Protein AF-X1P016-F1 (afdb_monomer_lite)

pLDDT: mean 91.0, std 11.03, range [31.22, 98.81]

Organism: NCBI:txid412755

Sequence (177 aa):
AMTHPAGVSLIGDVRGTLQREAGVWFYKSPPVLPASSVTPDDDSKTVPLAVLKTGDLVPVNIDIAQIDGGGASASAAFLIFNMTPTHFLRLGKVQGKLQLSLCFINKNDVEEAVDPADIEWTVLAGNGSVSQEGLYTPGTDLRGCSAILAVESDNRRWYWAVAVLPPLAVDQLVDLQ

Secondary structure (DSSP, 8-state):
---PPPEEEEEES--SEEEEETTEEEEEPPPPPPGGG--B-TT-SBSSPPEEP-TT--SEEEEEEEEEETTEEEEEEEEEESS--S-EEEEEEETTEEEEEEEEEBTTS-EEEPPGGGEEEEEEESS-EE-TT-EEE--S---S-EEEEEEE--SSEEEEEEEEE-S--HHHHHTT-

Foldseek 3Di:
DDFDDWDKDKDWPPQWDWDADPNDIDTGHHPQDPPVVWDFDPPAFAPPGFTWDDDPDDQKTKMKIWIDGPNDIDIDIDIDGNDDAQWEWAWDADPQFIATWTWGQGPVRDIDTDDLCQKDKDWNDADWDADSRRTIDHDPPLPFWIKMKIFGDDPTGTHIYIDTGHSDGSVVRNVPD

Structure (mmCIF, N/CA/C/O backbone):
data_AF-X1P016-F1
#
_entry.id   AF-X1P016-F1
#
loop_
_atom_site.group_PDB
_atom_site.id
_atom_site.type_symbol
_atom_site.label_atom_id
_atom_site.label_alt_id
_atom_site.label_comp_id
_atom_site.label_asym_id
_atom_site.label_entity_id
_atom_site.label_seq_id
_atom_site.pdbx_PDB_ins_code
_atom_site.Cartn_x
_atom_site.Cartn_y
_atom_site.Cartn_z
_atom_site.occupancy
_atom_site.B_iso_or_equiv
_atom_site.auth_seq_id
_atom_site.auth_comp_id
_atom_site.auth_asym_id
_atom_site.auth_atom_id
_atom_site.pdbx_PDB_model_num
ATOM 1 N N . ALA A 1 1 ? 31.142 5.763 -30.722 1.00 33.38 1 ALA A N 1
ATOM 2 C CA . ALA A 1 1 ? 30.099 6.104 -29.738 1.00 33.38 1 ALA A CA 1
ATOM 3 C C . ALA A 1 1 ? 29.715 4.821 -29.020 1.00 33.38 1 ALA A C 1
ATOM 5 O O . ALA A 1 1 ? 29.368 3.859 -29.693 1.00 33.38 1 ALA A O 1
ATOM 6 N N . MET A 1 2 ? 29.905 4.760 -27.702 1.00 31.22 2 MET A N 1
ATOM 7 C CA . MET A 1 2 ? 29.598 3.573 -26.903 1.00 31.22 2 MET A CA 1
ATOM 8 C C . MET A 1 2 ? 28.079 3.397 -26.828 1.00 31.22 2 MET A C 1
ATOM 10 O O . MET A 1 2 ? 27.396 4.176 -26.173 1.00 31.22 2 MET A O 1
ATOM 14 N N . THR A 1 3 ? 27.538 2.394 -27.513 1.00 34.50 3 THR A N 1
ATOM 15 C CA . THR A 1 3 ? 26.192 1.895 -27.232 1.00 34.50 3 THR A CA 1
ATOM 16 C C . THR A 1 3 ? 26.298 1.009 -26.000 1.00 34.50 3 THR A C 1
ATOM 18 O O . THR A 1 3 ? 26.714 -0.145 -26.102 1.00 34.50 3 THR A O 1
ATOM 21 N N . HIS A 1 4 ? 25.990 1.557 -24.825 1.00 43.00 4 HIS A N 1
ATOM 22 C CA . HIS A 1 4 ? 25.756 0.725 -23.649 1.00 43.00 4 HIS A CA 1
ATOM 23 C C . HIS A 1 4 ? 24.644 -0.278 -23.996 1.00 43.00 4 HIS A C 1
ATOM 25 O O . HIS A 1 4 ? 23.616 0.146 -24.536 1.00 43.00 4 HIS A O 1
ATOM 31 N N . PRO A 1 5 ? 24.821 -1.589 -23.747 1.00 50.97 5 PRO A N 1
ATOM 32 C CA . PRO A 1 5 ? 23.684 -2.492 -23.777 1.00 50.97 5 PRO A CA 1
ATOM 33 C C . PRO A 1 5 ? 22.660 -1.975 -22.768 1.00 50.97 5 PRO A C 1
ATOM 35 O O . PRO A 1 5 ? 23.037 -1.528 -21.684 1.00 50.97 5 PRO A O 1
ATOM 38 N N . ALA A 1 6 ? 21.383 -2.003 -23.146 1.00 64.00 6 ALA A N 1
ATOM 39 C CA . ALA A 1 6 ? 20.325 -1.662 -22.216 1.00 64.00 6 ALA A CA 1
ATOM 40 C C . ALA A 1 6 ? 20.424 -2.602 -21.003 1.00 64.00 6 ALA A C 1
ATOM 42 O O . ALA A 1 6 ? 20.379 -3.825 -21.164 1.00 64.00 6 ALA A O 1
ATOM 43 N N . GLY A 1 7 ? 20.649 -2.038 -19.820 1.00 82.44 7 GLY A N 1
ATOM 44 C CA . GLY A 1 7 ? 20.720 -2.789 -18.576 1.00 82.44 7 GLY A CA 1
ATOM 45 C C . GLY A 1 7 ? 19.308 -3.014 -18.069 1.00 82.44 7 GLY A C 1
ATOM 46 O O . GLY A 1 7 ? 18.570 -2.049 -17.911 1.00 82.44 7 GLY A O 1
ATOM 47 N N . VAL A 1 8 ? 18.923 -4.269 -17.842 1.00 86.81 8 VAL A N 1
ATOM 48 C CA . VAL A 1 8 ? 17.685 -4.598 -17.127 1.00 86.81 8 VAL A CA 1
ATOM 49 C C . VAL A 1 8 ? 18.083 -5.120 -15.757 1.00 86.81 8 VAL A C 1
ATOM 51 O O . VAL A 1 8 ? 18.889 -6.048 -15.663 1.00 86.81 8 VAL A O 1
ATOM 54 N N . SER A 1 9 ? 17.550 -4.513 -14.707 1.00 91.00 9 SER A N 1
ATOM 55 C CA . SER A 1 9 ? 17.838 -4.865 -13.319 1.00 91.00 9 SER A CA 1
ATOM 56 C C . SER A 1 9 ? 16.557 -4.910 -12.492 1.00 91.00 9 SER A C 1
ATOM 58 O O . SER A 1 9 ? 15.521 -4.369 -12.880 1.00 91.00 9 SER A O 1
ATOM 60 N N . LEU A 1 10 ? 16.628 -5.603 -11.357 1.00 91.94 10 LEU A N 1
ATOM 61 C CA . LEU A 1 10 ? 15.588 -5.604 -10.336 1.00 91.94 10 LEU A CA 1
ATOM 62 C C . LEU A 1 10 ? 16.167 -4.917 -9.097 1.00 91.94 10 LEU A C 1
ATOM 64 O O . LEU A 1 10 ? 17.246 -5.296 -8.640 1.00 91.94 10 LEU A O 1
ATOM 68 N N . ILE A 1 11 ? 15.478 -3.901 -8.591 1.00 90.00 11 ILE A N 1
ATOM 69 C CA . ILE A 1 11 ? 15.827 -3.164 -7.368 1.00 90.00 11 ILE A CA 1
ATOM 70 C C . ILE A 1 11 ? 14.667 -3.256 -6.360 1.00 90.00 11 ILE A C 1
ATOM 72 O O . ILE A 1 11 ? 13.586 -3.730 -6.708 1.00 90.00 11 ILE A O 1
ATOM 76 N N . GLY A 1 12 ? 14.876 -2.802 -5.122 1.00 86.69 12 GLY A N 1
ATOM 77 C CA . GLY A 1 12 ? 13.902 -2.945 -4.030 1.00 86.69 12 GLY A CA 1
ATOM 78 C C . GLY A 1 12 ? 14.198 -4.177 -3.177 1.00 86.69 12 GLY A C 1
ATOM 79 O O . GLY A 1 12 ? 15.359 -4.428 -2.858 1.00 86.69 12 GLY A O 1
ATOM 80 N N . ASP A 1 13 ? 13.164 -4.942 -2.827 1.00 89.38 13 ASP A N 1
ATOM 81 C CA . ASP A 1 13 ? 13.293 -6.150 -2.001 1.00 89.38 13 ASP A CA 1
ATOM 82 C C . ASP A 1 13 ? 13.836 -7.359 -2.778 1.00 89.38 13 ASP A C 1
ATOM 84 O O . ASP A 1 13 ? 14.378 -8.291 -2.180 1.00 89.38 13 ASP A O 1
ATOM 88 N N . VAL A 1 14 ? 13.696 -7.344 -4.108 1.00 91.00 14 VAL A N 1
ATOM 89 C CA . VAL A 1 14 ? 14.202 -8.361 -5.044 1.00 91.00 14 VAL A CA 1
ATOM 90 C C . VAL A 1 14 ? 13.708 -9.767 -4.668 1.00 91.00 14 VAL A C 1
ATOM 92 O O . VAL A 1 14 ? 14.476 -10.722 -4.551 1.00 91.00 14 VAL A O 1
ATOM 95 N N . ARG A 1 15 ? 12.398 -9.905 -4.437 1.00 92.69 15 ARG A N 1
ATOM 96 C CA . ARG A 1 15 ? 11.766 -11.192 -4.087 1.00 92.69 15 ARG A CA 1
ATOM 97 C C . ARG A 1 15 ? 11.465 -12.044 -5.317 1.00 92.69 15 ARG A C 1
ATOM 99 O O . ARG A 1 15 ? 11.513 -13.270 -5.245 1.00 92.69 15 ARG A O 1
ATOM 106 N N . GLY A 1 16 ? 11.110 -11.402 -6.422 1.00 92.94 16 GLY A N 1
ATOM 107 C CA . GLY A 1 16 ? 10.882 -12.025 -7.715 1.00 92.94 16 GLY A CA 1
ATOM 108 C C . GLY A 1 16 ? 12.168 -12.203 -8.510 1.00 92.94 16 GLY A C 1
ATOM 109 O O . GLY A 1 16 ? 13.284 -12.054 -8.018 1.00 92.94 16 GLY A O 1
ATOM 110 N N . THR A 1 17 ? 12.007 -12.539 -9.786 1.00 93.81 17 THR A N 1
ATOM 111 C CA . THR A 1 17 ? 13.132 -12.705 -10.713 1.00 93.81 17 THR A CA 1
ATOM 112 C C . THR A 1 17 ? 12.807 -12.107 -12.074 1.00 93.81 17 THR A C 1
ATOM 114 O O . THR A 1 17 ? 11.648 -12.056 -12.485 1.00 93.81 17 THR A O 1
ATOM 117 N N . LEU A 1 18 ? 13.838 -11.665 -12.794 1.00 91.94 18 LEU A N 1
ATOM 118 C CA . LEU A 1 18 ? 13.725 -11.291 -14.201 1.00 91.94 18 LEU A CA 1
ATOM 119 C C . LEU A 1 18 ? 14.136 -12.476 -15.069 1.00 91.94 18 LEU A C 1
ATOM 121 O O . LEU A 1 18 ? 15.252 -12.984 -14.954 1.00 91.94 18 LEU A O 1
ATOM 125 N N . GLN A 1 19 ? 13.244 -12.900 -15.956 1.00 91.94 19 GLN A N 1
ATOM 126 C CA . GLN A 1 19 ? 13.477 -14.006 -16.874 1.00 91.94 19 GLN A CA 1
ATOM 127 C C . GLN A 1 19 ? 13.442 -13.497 -18.312 1.00 91.94 19 GLN A C 1
ATOM 129 O O . GLN A 1 19 ? 12.585 -12.697 -18.682 1.00 91.94 19 GLN A O 1
ATOM 134 N N . ARG A 1 20 ? 14.382 -13.963 -19.138 1.00 91.12 20 ARG A N 1
ATOM 135 C CA . ARG A 1 20 ? 14.419 -13.629 -20.561 1.00 91.12 20 ARG A CA 1
ATOM 136 C C . ARG A 1 20 ? 13.891 -14.796 -21.383 1.00 91.12 20 ARG A C 1
ATOM 138 O O . ARG A 1 20 ? 14.474 -15.876 -21.354 1.00 91.12 20 ARG A O 1
ATOM 145 N N . GLU A 1 21 ? 12.835 -14.565 -22.152 1.00 92.75 21 GLU A N 1
ATOM 146 C CA . GLU A 1 21 ? 12.213 -15.561 -23.028 1.00 92.75 21 GLU A CA 1
ATOM 147 C C . GLU A 1 21 ? 12.068 -14.981 -24.437 1.00 92.75 21 GLU A C 1
ATOM 149 O O . GLU A 1 21 ? 11.578 -13.868 -24.610 1.00 92.75 21 GLU A O 1
ATOM 154 N N . ALA A 1 22 ? 12.559 -15.700 -25.455 1.00 91.38 22 ALA A N 1
ATOM 155 C CA . ALA A 1 22 ? 12.529 -15.266 -26.862 1.00 91.38 22 ALA A CA 1
ATOM 156 C C . ALA A 1 22 ? 13.024 -13.817 -27.105 1.00 91.38 22 ALA A C 1
ATOM 158 O O . ALA A 1 22 ? 12.561 -13.123 -28.005 1.00 91.38 22 ALA A O 1
ATOM 159 N N . GLY A 1 23 ? 13.983 -13.349 -26.295 1.00 84.94 23 GLY A N 1
ATOM 160 C CA . GLY A 1 23 ? 14.557 -12.004 -26.392 1.00 84.94 23 GLY A CA 1
ATOM 161 C C . GLY A 1 23 ? 13.835 -10.922 -25.580 1.00 84.94 23 GLY A C 1
ATOM 162 O O . GLY A 1 23 ? 14.414 -9.846 -25.426 1.00 84.94 23 GLY A O 1
ATOM 163 N N . VAL A 1 24 ? 12.666 -11.216 -25.007 1.00 87.56 24 VAL A N 1
ATOM 164 C CA . VAL A 1 24 ? 11.851 -10.316 -24.175 1.00 87.56 24 VAL A CA 1
ATOM 165 C C . VAL A 1 24 ? 12.104 -10.593 -22.693 1.00 87.56 24 VAL A C 1
ATOM 167 O O . VAL A 1 24 ? 12.328 -11.735 -22.297 1.00 87.56 24 VAL A O 1
ATOM 170 N N . TRP A 1 25 ? 12.099 -9.540 -21.877 1.00 88.69 25 TRP A N 1
ATOM 171 C CA . TRP A 1 25 ? 12.218 -9.643 -20.424 1.00 88.69 25 TRP A CA 1
ATOM 172 C C . TRP A 1 25 ? 10.841 -9.703 -19.768 1.00 88.69 25 TRP A C 1
ATOM 174 O O . TRP A 1 25 ? 9.976 -8.882 -20.061 1.00 88.69 25 TRP A O 1
ATOM 184 N N . PHE A 1 26 ? 10.675 -10.649 -18.852 1.00 91.25 26 PHE A N 1
ATOM 185 C CA . PHE A 1 26 ? 9.477 -10.851 -18.052 1.00 91.25 26 PHE A CA 1
ATOM 186 C C . PHE A 1 26 ? 9.829 -10.777 -16.571 1.00 91.25 26 PHE A C 1
ATOM 188 O O . PHE A 1 26 ? 10.850 -11.318 -16.137 1.00 91.25 26 PHE A O 1
ATOM 195 N N . TYR A 1 27 ? 8.963 -10.138 -15.791 1.00 93.00 27 TYR A N 1
ATOM 196 C CA . TYR A 1 27 ? 8.994 -10.263 -14.341 1.00 93.00 27 TYR A CA 1
ATOM 197 C C . TYR A 1 27 ? 8.251 -11.533 -13.930 1.00 93.00 27 TYR A C 1
ATOM 199 O O . TYR A 1 27 ? 7.104 -11.752 -14.324 1.00 93.00 27 TYR A O 1
ATOM 207 N N . LYS A 1 28 ? 8.905 -12.358 -13.119 1.00 93.31 28 LYS A N 1
ATOM 208 C CA . LYS A 1 28 ? 8.316 -13.536 -12.498 1.00 93.31 28 LYS A CA 1
ATOM 209 C C . LYS A 1 28 ? 8.187 -13.281 -11.003 1.00 93.31 28 LYS A C 1
ATOM 211 O O . LYS A 1 28 ? 9.193 -13.200 -10.295 1.00 93.31 28 LYS A O 1
ATOM 216 N N . SER A 1 29 ? 6.940 -13.166 -10.552 1.00 89.38 29 S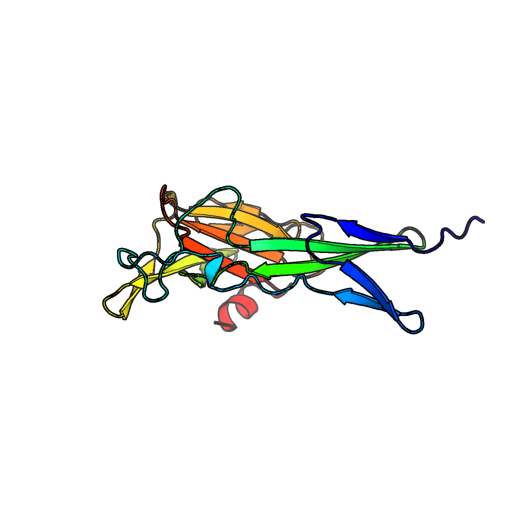ER A N 1
ATOM 217 C CA . SER A 1 29 ? 6.590 -12.997 -9.140 1.00 89.38 29 SER A CA 1
ATOM 218 C C . SER A 1 29 ? 7.130 -14.167 -8.301 1.00 89.38 29 SER A C 1
ATOM 220 O O . SER A 1 29 ? 7.186 -15.296 -8.813 1.00 89.38 29 SER A O 1
ATOM 222 N N . PRO A 1 30 ? 7.551 -13.933 -7.042 1.00 89.81 30 PRO A N 1
ATOM 223 C CA . PRO A 1 30 ? 7.882 -15.023 -6.131 1.00 89.81 30 PRO A CA 1
ATOM 224 C C . PRO A 1 30 ? 6.698 -15.990 -5.966 1.00 89.81 30 PRO A C 1
ATOM 226 O O . PRO A 1 30 ? 5.544 -15.609 -6.180 1.00 89.81 30 PRO A O 1
ATOM 229 N N . PRO A 1 31 ? 6.947 -17.246 -5.558 1.00 85.69 31 PRO A N 1
ATOM 230 C CA . PRO A 1 31 ? 5.874 -18.140 -5.150 1.00 85.69 31 PRO A CA 1
ATOM 231 C C . PRO A 1 31 ? 5.021 -17.491 -4.056 1.00 85.69 31 PRO A C 1
ATOM 233 O O . PRO A 1 31 ? 5.558 -16.890 -3.125 1.00 85.69 31 PRO A O 1
ATOM 236 N N . VAL A 1 32 ? 3.701 -17.648 -4.157 1.00 81.12 32 VAL A N 1
ATOM 237 C CA . VAL A 1 32 ? 2.778 -17.225 -3.098 1.00 81.12 32 VAL A CA 1
ATOM 238 C C . VAL A 1 32 ? 3.179 -17.926 -1.802 1.00 81.12 32 VAL A C 1
ATOM 240 O O . VAL A 1 32 ? 3.400 -19.141 -1.799 1.00 81.12 32 VAL A O 1
ATOM 243 N N . LEU A 1 33 ? 3.283 -17.165 -0.710 1.00 80.69 33 LEU A N 1
ATOM 244 C CA . LEU A 1 33 ? 3.564 -17.744 0.599 1.00 80.69 33 LEU A CA 1
ATOM 245 C C . LEU A 1 33 ? 2.473 -18.769 0.949 1.00 80.69 33 LEU A C 1
ATOM 247 O O . LEU A 1 33 ? 1.284 -18.487 0.772 1.00 80.69 33 LEU A O 1
ATOM 251 N N . PRO A 1 34 ? 2.837 -19.966 1.436 1.00 80.19 34 PRO A N 1
ATOM 252 C CA . PRO A 1 34 ? 1.839 -20.936 1.853 1.00 80.19 34 PRO A CA 1
ATOM 253 C C . PRO A 1 34 ? 1.044 -20.381 3.039 1.00 80.19 34 PRO A C 1
ATOM 255 O O . PRO A 1 34 ? 1.583 -19.658 3.873 1.00 80.19 34 PRO A O 1
ATOM 258 N N . ALA A 1 35 ? -0.230 -20.759 3.162 1.00 75.44 35 ALA A N 1
ATOM 259 C CA . ALA A 1 35 ? -1.094 -20.266 4.240 1.00 75.44 35 ALA A CA 1
ATOM 260 C C . ALA A 1 35 ? -0.526 -20.540 5.648 1.00 75.44 35 ALA A C 1
ATOM 262 O O . ALA A 1 35 ? -0.757 -19.764 6.564 1.00 75.44 35 ALA A O 1
ATOM 263 N N . SER A 1 36 ? 0.273 -21.600 5.814 1.00 78.81 36 SER A N 1
ATOM 264 C CA . SER A 1 36 ? 0.973 -21.920 7.065 1.00 78.81 36 SER A CA 1
ATOM 265 C C . SER A 1 36 ? 2.091 -20.938 7.443 1.00 78.81 36 SER A C 1
ATOM 267 O O . SER A 1 36 ? 2.649 -21.056 8.529 1.00 78.81 36 SER A O 1
ATOM 269 N N . SER A 1 37 ? 2.473 -20.019 6.552 1.00 84.38 37 SER A N 1
ATOM 270 C CA . SER A 1 37 ? 3.474 -18.976 6.814 1.00 84.38 37 SER A CA 1
ATOM 271 C C . SER A 1 37 ? 2.900 -17.750 7.520 1.00 84.38 37 SER A C 1
ATOM 273 O O . SER A 1 37 ? 3.667 -16.876 7.917 1.00 84.38 37 SER A O 1
ATOM 275 N N . VAL A 1 38 ? 1.577 -17.675 7.674 1.00 90.88 38 VAL A N 1
ATOM 276 C CA . VAL A 1 38 ? 0.889 -16.589 8.371 1.00 90.88 38 VAL A CA 1
ATOM 277 C C . VAL A 1 38 ? -0.017 -17.163 9.452 1.00 90.88 38 VAL A C 1
ATOM 279 O O . VAL A 1 38 ? -0.618 -18.221 9.277 1.00 90.88 38 VAL A O 1
ATOM 282 N N . THR A 1 39 ? -0.142 -16.447 10.566 1.00 95.50 39 THR A N 1
ATOM 283 C CA . THR A 1 39 ? -1.038 -16.827 11.664 1.00 95.50 39 THR A CA 1
ATOM 284 C C . THR A 1 39 ? -2.106 -15.750 11.823 1.00 95.50 39 THR A C 1
ATOM 286 O O . THR A 1 39 ? -1.803 -14.697 12.388 1.00 95.50 39 THR A O 1
ATOM 289 N N . PRO A 1 40 ? -3.331 -15.961 11.309 1.00 95.06 40 PRO A N 1
ATOM 290 C CA . PRO A 1 40 ? -4.462 -15.086 11.597 1.00 95.06 40 PRO A CA 1
ATOM 291 C C . PRO A 1 40 ? -4.777 -15.071 13.099 1.00 95.06 40 PRO A C 1
ATOM 293 O O . PRO A 1 40 ? -4.641 -16.094 13.768 1.00 95.06 40 PRO A O 1
ATOM 296 N N . ASP A 1 41 ? -5.192 -13.921 13.625 1.00 96.56 41 ASP A N 1
ATOM 297 C CA . ASP A 1 41 ? -5.599 -13.750 15.022 1.00 96.56 41 ASP A CA 1
ATOM 298 C C . ASP A 1 41 ? -7.122 -13.603 15.113 1.00 96.56 41 ASP A C 1
ATOM 300 O O . ASP A 1 41 ? -7.683 -12.638 14.589 1.00 96.56 41 ASP A O 1
ATOM 304 N N . ASP A 1 42 ? -7.791 -14.537 15.792 1.00 95.06 42 ASP A N 1
ATOM 305 C CA . ASP A 1 42 ? -9.251 -14.517 15.975 1.00 95.06 42 ASP A CA 1
ATOM 306 C C . ASP A 1 42 ? -9.720 -13.310 16.804 1.00 95.06 42 ASP A C 1
ATOM 308 O O . ASP A 1 42 ? -10.830 -12.814 16.606 1.00 95.06 42 ASP A O 1
ATOM 312 N N . ASP A 1 43 ? -8.838 -12.767 17.649 1.00 95.25 43 ASP A N 1
ATOM 313 C CA . ASP A 1 43 ? -9.068 -11.550 18.437 1.00 95.25 43 ASP A CA 1
ATOM 314 C C . ASP A 1 43 ? -8.912 -10.253 17.604 1.00 95.25 43 ASP A C 1
ATOM 316 O O . ASP A 1 43 ? -8.829 -9.147 18.149 1.00 95.25 43 ASP A O 1
ATOM 320 N N . SER A 1 44 ? -8.797 -10.360 16.277 1.00 96.50 44 SER A N 1
ATOM 321 C CA . SER A 1 44 ? -8.713 -9.218 15.364 1.00 96.50 44 SER A CA 1
ATOM 322 C C . SER A 1 44 ? -10.004 -8.387 15.359 1.00 96.50 44 SER A C 1
ATOM 324 O O . SER A 1 44 ? -11.107 -8.933 15.374 1.00 96.50 44 SER A O 1
ATOM 326 N N . LYS A 1 45 ? -9.882 -7.053 15.270 1.00 97.38 45 LYS A N 1
ATOM 327 C CA . LYS A 1 45 ? -11.039 -6.137 15.218 1.00 97.38 45 LYS A CA 1
ATOM 328 C C . LYS A 1 45 ? -11.744 -6.098 13.853 1.00 97.38 45 LYS A C 1
ATOM 330 O O . LYS A 1 45 ? -12.858 -5.590 13.761 1.00 97.38 45 LYS A O 1
ATOM 335 N N . THR A 1 46 ? -11.105 -6.613 12.801 1.00 97.81 46 THR A N 1
ATOM 336 C CA . THR A 1 46 ? -11.538 -6.499 11.398 1.00 97.81 46 THR A CA 1
ATOM 337 C C . THR A 1 46 ? -12.227 -7.775 10.899 1.00 97.81 46 THR A C 1
ATOM 339 O O . THR A 1 46 ? -11.984 -8.867 11.420 1.00 97.81 46 THR A O 1
ATOM 342 N N . VAL A 1 47 ? -13.083 -7.674 9.872 1.00 95.19 47 VAL A N 1
ATOM 343 C CA . VAL A 1 47 ? -13.701 -8.853 9.224 1.00 95.19 47 VAL A CA 1
ATOM 344 C C . VAL A 1 47 ? -12.640 -9.778 8.613 1.00 95.19 47 VAL A C 1
ATOM 346 O O . VAL A 1 47 ? -12.560 -10.923 9.073 1.00 95.19 47 VAL A O 1
ATOM 349 N N . PRO A 1 48 ? -11.770 -9.333 7.675 1.00 95.31 48 PRO A N 1
ATOM 350 C CA . PRO A 1 48 ? -10.555 -10.081 7.375 1.00 95.31 48 PRO A CA 1
ATOM 351 C C . PRO A 1 48 ? -9.708 -10.168 8.643 1.00 95.31 48 PRO A C 1
ATOM 353 O O . PRO A 1 48 ? -9.395 -9.141 9.242 1.00 95.31 48 PRO A O 1
ATOM 356 N N . LEU A 1 49 ? -9.352 -11.377 9.070 1.00 96.75 49 LEU A N 1
ATOM 357 C CA . LEU A 1 49 ? -8.530 -11.557 10.264 1.00 96.75 49 LEU A CA 1
ATOM 358 C C . LEU A 1 49 ? -7.134 -10.981 10.038 1.00 96.75 49 LEU A C 1
ATOM 360 O O . LEU A 1 49 ? -6.453 -11.334 9.074 1.00 96.75 49 LEU A O 1
ATOM 364 N N . ALA A 1 50 ? -6.701 -10.115 10.951 1.00 97.81 50 ALA A N 1
ATOM 365 C CA . ALA A 1 50 ? -5.332 -9.632 10.958 1.00 97.81 50 ALA A CA 1
ATOM 366 C C . ALA A 1 50 ? -4.350 -10.753 11.274 1.00 97.81 50 ALA A C 1
ATOM 368 O O . ALA A 1 50 ? -4.598 -11.606 12.123 1.00 97.81 50 ALA A O 1
ATOM 369 N N . VAL A 1 51 ? -3.209 -10.718 10.596 1.00 97.44 51 VAL A N 1
ATOM 370 C CA . VAL A 1 51 ? -2.112 -11.658 10.813 1.00 97.44 51 VAL A CA 1
ATOM 371 C C . VAL A 1 51 ? -1.229 -11.157 11.953 1.00 97.44 51 VAL A C 1
ATOM 373 O O . VAL A 1 51 ? -0.950 -9.960 12.050 1.00 97.44 51 VAL A O 1
ATOM 376 N N . LEU A 1 52 ? -0.776 -12.069 12.811 1.00 97.12 52 LEU A N 1
ATOM 377 C CA . LEU A 1 52 ? 0.193 -11.780 13.864 1.00 97.12 52 LEU A CA 1
ATOM 378 C C . LEU A 1 52 ? 1.546 -11.353 13.278 1.00 97.12 52 LEU A C 1
ATOM 380 O O . LEU A 1 52 ? 2.063 -11.963 12.342 1.00 97.12 52 LEU A O 1
ATOM 384 N N . LYS A 1 53 ? 2.155 -10.332 13.879 1.00 95.81 53 LYS A N 1
ATOM 385 C CA . LYS A 1 53 ? 3.528 -9.912 13.600 1.00 95.81 53 LYS A CA 1
ATOM 386 C C . LYS A 1 53 ? 4.491 -10.985 14.110 1.00 95.81 53 LYS A C 1
ATOM 388 O O . LYS A 1 53 ? 4.515 -11.284 15.304 1.00 95.81 53 LYS A O 1
ATOM 393 N N . THR A 1 54 ? 5.294 -11.560 13.217 1.00 92.38 54 THR A N 1
ATOM 394 C CA . THR A 1 54 ? 6.276 -12.601 13.558 1.00 92.38 54 THR A CA 1
ATOM 395 C C . THR A 1 54 ? 7.540 -12.465 12.717 1.00 92.38 54 THR A C 1
ATOM 397 O O . THR A 1 54 ? 7.457 -12.482 11.489 1.00 92.38 54 THR A O 1
ATOM 400 N N . GLY A 1 55 ? 8.707 -12.404 13.365 1.00 88.88 55 GLY A N 1
ATOM 401 C CA . GLY A 1 55 ? 9.996 -12.283 12.673 1.00 88.88 55 GLY A CA 1
ATOM 402 C C . GLY A 1 55 ? 10.020 -11.095 11.705 1.00 88.88 55 GLY A C 1
ATOM 403 O O . GLY A 1 55 ? 9.519 -10.024 12.036 1.00 88.88 55 GLY A O 1
ATOM 404 N N . ASP A 1 56 ? 10.539 -11.324 10.498 1.00 88.44 56 ASP A N 1
ATOM 405 C CA . ASP A 1 56 ? 10.658 -10.311 9.437 1.00 88.44 56 ASP A CA 1
ATOM 406 C C . ASP A 1 56 ? 9.445 -10.277 8.484 1.00 88.44 56 ASP A C 1
ATOM 408 O O . ASP A 1 56 ? 9.529 -9.760 7.367 1.00 88.44 56 ASP A O 1
ATOM 412 N N . LEU A 1 57 ? 8.313 -10.877 8.874 1.00 91.56 57 LEU A N 1
ATOM 413 C CA . LEU A 1 57 ? 7.106 -10.887 8.050 1.00 91.56 57 LEU A CA 1
ATOM 414 C C . LEU A 1 57 ? 6.521 -9.473 7.955 1.00 91.56 57 LEU A C 1
ATOM 416 O O . LEU A 1 57 ? 6.023 -8.937 8.945 1.00 91.56 57 LEU A O 1
ATOM 420 N N . VAL A 1 58 ? 6.507 -8.920 6.743 1.00 94.50 58 VAL A N 1
ATOM 421 C CA . VAL A 1 58 ? 5.886 -7.631 6.405 1.00 94.50 58 VAL A CA 1
ATOM 422 C C . VAL A 1 58 ? 4.651 -7.832 5.522 1.00 94.50 58 VAL A C 1
ATOM 424 O O . VAL A 1 58 ? 4.593 -8.821 4.787 1.00 94.50 58 VAL A O 1
ATOM 427 N N . PRO A 1 59 ? 3.666 -6.917 5.556 1.00 95.75 59 PRO A N 1
ATOM 428 C CA . PRO A 1 59 ? 2.424 -7.054 4.792 1.00 95.75 59 PRO A CA 1
ATOM 429 C C . PRO A 1 59 ? 2.629 -7.121 3.274 1.00 95.75 59 PRO A C 1
ATOM 431 O O . PRO A 1 59 ? 2.015 -7.939 2.582 1.00 95.75 59 PRO A O 1
ATOM 434 N N . VAL A 1 60 ? 3.521 -6.274 2.763 1.00 95.88 60 VAL A N 1
ATOM 435 C CA . VAL A 1 60 ? 3.792 -6.113 1.338 1.00 95.88 60 VAL A CA 1
ATOM 436 C C . VAL A 1 60 ? 5.277 -5.855 1.119 1.00 95.88 60 VAL A C 1
ATOM 438 O O . VAL A 1 60 ? 5.899 -5.098 1.861 1.00 95.88 60 VAL A O 1
ATOM 441 N N . ASN A 1 61 ? 5.835 -6.496 0.099 1.00 94.88 61 ASN A N 1
ATOM 442 C CA . ASN A 1 61 ? 7.152 -6.194 -0.448 1.00 94.88 61 ASN A CA 1
ATOM 443 C C . ASN A 1 61 ? 7.010 -5.517 -1.810 1.00 94.88 61 ASN A C 1
ATOM 445 O O . ASN A 1 61 ? 5.958 -5.602 -2.453 1.00 94.88 61 ASN A O 1
ATOM 449 N N . ILE A 1 62 ? 8.080 -4.875 -2.264 1.00 94.44 62 ILE A N 1
ATOM 450 C CA . ILE A 1 62 ? 8.126 -4.260 -3.583 1.00 94.44 62 ILE A CA 1
ATOM 451 C C . ILE A 1 62 ? 9.395 -4.626 -4.347 1.00 94.44 62 ILE A C 1
ATOM 453 O O . ILE A 1 62 ? 10.514 -4.473 -3.860 1.00 94.44 62 ILE A O 1
ATOM 457 N N . ASP A 1 63 ? 9.197 -5.028 -5.598 1.00 94.62 63 ASP A N 1
ATOM 458 C CA . ASP A 1 63 ? 10.256 -5.115 -6.592 1.00 94.62 63 ASP A CA 1
ATOM 459 C C . ASP A 1 63 ? 10.061 -4.026 -7.645 1.00 94.62 63 ASP A C 1
ATOM 461 O O . ASP A 1 63 ? 8.942 -3.762 -8.082 1.00 94.62 63 ASP A O 1
ATOM 465 N N . ILE A 1 64 ? 11.147 -3.417 -8.109 1.00 92.12 64 ILE A N 1
ATOM 466 C CA . ILE A 1 64 ? 11.119 -2.442 -9.198 1.00 92.12 64 ILE A CA 1
ATOM 467 C C . ILE A 1 64 ? 12.010 -2.968 -10.320 1.00 92.12 64 ILE A C 1
ATOM 469 O O . ILE A 1 64 ? 13.227 -3.071 -10.170 1.00 92.12 64 ILE A O 1
ATOM 473 N N . ALA A 1 65 ? 11.404 -3.315 -11.452 1.00 91.81 65 ALA A N 1
ATOM 474 C CA . ALA A 1 65 ? 12.148 -3.624 -12.664 1.00 91.81 65 ALA A CA 1
ATOM 475 C C . ALA A 1 65 ? 12.569 -2.306 -13.313 1.00 91.81 65 ALA A C 1
ATOM 477 O O . ALA A 1 65 ? 11.710 -1.486 -13.632 1.00 91.81 65 ALA A O 1
ATOM 478 N N . GLN A 1 66 ? 13.868 -2.107 -13.509 1.00 90.94 66 GLN A N 1
ATOM 479 C CA . GLN A 1 66 ? 14.431 -0.915 -14.134 1.00 90.94 66 GLN A CA 1
ATOM 480 C C . GLN A 1 66 ? 15.120 -1.284 -15.447 1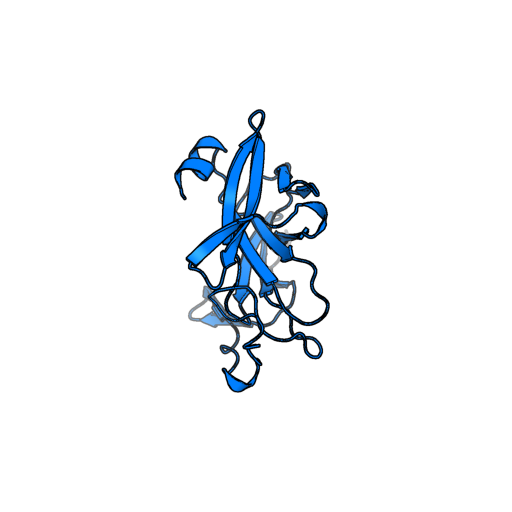.00 90.94 66 GLN A C 1
ATOM 482 O O . GLN A 1 66 ? 15.800 -2.307 -15.548 1.00 90.94 66 GLN A O 1
ATOM 487 N N . ILE A 1 67 ? 14.925 -0.444 -16.461 1.00 89.00 67 ILE A N 1
ATOM 488 C CA . ILE A 1 67 ? 15.582 -0.534 -17.759 1.00 89.00 67 ILE A CA 1
ATOM 489 C C . ILE A 1 67 ? 16.336 0.767 -17.996 1.00 89.00 67 ILE A C 1
ATOM 491 O O . ILE A 1 67 ? 15.719 1.822 -18.114 1.00 89.00 67 ILE A O 1
ATOM 495 N N . ASP A 1 68 ? 17.653 0.671 -18.139 1.00 88.12 68 ASP A N 1
ATOM 496 C CA . ASP A 1 68 ? 18.528 1.791 -18.473 1.00 88.12 68 ASP A CA 1
ATOM 497 C C . ASP A 1 68 ? 19.050 1.631 -19.898 1.00 88.12 68 ASP A C 1
ATOM 499 O O . ASP A 1 68 ? 19.622 0.599 -20.241 1.00 88.12 68 ASP A O 1
ATOM 503 N N . GLY A 1 69 ? 18.891 2.643 -20.750 1.00 83.94 69 GLY A N 1
ATOM 504 C CA . GLY A 1 69 ? 19.345 2.578 -22.138 1.00 83.94 69 GLY A CA 1
ATOM 505 C C . GLY A 1 69 ? 19.329 3.931 -22.837 1.00 83.94 69 GLY A C 1
ATOM 506 O O . GLY A 1 69 ? 18.433 4.743 -22.635 1.00 83.94 69 GLY A O 1
ATOM 507 N N . GLY A 1 70 ? 20.342 4.196 -23.669 1.00 79.81 70 GLY A N 1
ATOM 508 C CA . GLY A 1 70 ? 20.386 5.409 -24.500 1.00 79.81 70 GLY A CA 1
ATOM 509 C C . GLY A 1 70 ? 20.368 6.736 -23.724 1.00 79.81 70 GLY A C 1
ATOM 510 O O . GLY A 1 70 ? 19.942 7.743 -24.278 1.00 79.81 70 GLY A O 1
ATOM 511 N N . GLY A 1 71 ? 20.807 6.741 -22.458 1.00 82.56 71 GLY A N 1
ATOM 512 C CA . GLY A 1 71 ? 20.779 7.921 -21.583 1.00 82.56 71 GLY A CA 1
ATOM 513 C C . GLY A 1 71 ? 19.445 8.161 -20.866 1.00 82.56 71 GLY A C 1
ATOM 514 O O . GLY A 1 71 ? 19.292 9.195 -20.223 1.00 82.56 71 GLY A O 1
ATOM 515 N N . ALA A 1 72 ? 18.495 7.228 -20.959 1.00 84.25 72 ALA A N 1
ATOM 516 C CA . ALA A 1 72 ? 17.218 7.268 -20.256 1.00 84.25 72 ALA A CA 1
ATOM 517 C C . ALA A 1 72 ? 17.034 6.032 -19.367 1.00 84.25 72 ALA A C 1
ATOM 519 O O . ALA A 1 72 ? 17.668 4.997 -19.585 1.00 84.25 72 ALA A O 1
ATOM 520 N N . SER A 1 73 ? 16.132 6.156 -18.395 1.00 85.50 73 SER A N 1
ATOM 521 C CA . SER A 1 73 ? 15.689 5.065 -17.532 1.00 85.50 73 SER A CA 1
ATOM 522 C C . SER A 1 73 ? 14.164 4.975 -17.543 1.00 85.50 73 SER A C 1
ATOM 524 O O . SER A 1 73 ? 13.479 5.994 -17.664 1.00 85.50 73 SER A O 1
ATOM 526 N N . ALA A 1 74 ? 13.636 3.762 -17.434 1.00 86.88 74 ALA A N 1
ATOM 527 C CA . ALA A 1 74 ? 12.222 3.486 -17.219 1.00 86.88 74 ALA A CA 1
ATOM 528 C C . ALA A 1 74 ? 12.076 2.383 -16.173 1.00 86.88 74 ALA A C 1
ATOM 530 O O . ALA A 1 74 ? 12.910 1.479 -16.106 1.00 86.88 74 ALA A O 1
ATOM 531 N N . SER A 1 75 ? 11.009 2.432 -15.380 1.00 88.50 75 SER A N 1
ATOM 532 C CA . SER A 1 75 ? 10.778 1.449 -14.328 1.00 88.50 75 SER A CA 1
ATOM 533 C C . SER A 1 75 ? 9.324 0.997 -14.231 1.00 88.50 75 SER A C 1
ATOM 535 O O . SER A 1 75 ? 8.402 1.682 -14.677 1.00 88.50 75 SER A O 1
ATOM 537 N N . ALA A 1 76 ? 9.132 -0.186 -13.652 1.00 89.94 76 ALA A N 1
ATOM 538 C CA . ALA A 1 76 ? 7.835 -0.748 -13.302 1.00 89.94 76 ALA A CA 1
ATOM 539 C C . ALA A 1 76 ? 7.906 -1.375 -11.906 1.00 89.94 76 ALA A C 1
ATOM 541 O O . ALA A 1 76 ? 8.793 -2.182 -11.630 1.00 89.94 76 ALA A O 1
ATOM 542 N N . ALA A 1 77 ? 6.967 -1.001 -11.040 1.00 92.31 77 ALA A N 1
ATOM 543 C CA . ALA A 1 77 ? 6.845 -1.520 -9.685 1.00 92.31 77 ALA A CA 1
ATOM 544 C C . ALA A 1 77 ? 5.904 -2.732 -9.629 1.00 92.31 77 ALA A C 1
ATOM 546 O O . ALA A 1 77 ? 4.817 -2.711 -10.208 1.00 92.31 77 ALA A O 1
ATOM 547 N N . PHE A 1 78 ? 6.298 -3.751 -8.873 1.00 93.81 78 PHE A N 1
ATOM 548 C CA . PHE A 1 78 ? 5.532 -4.959 -8.597 1.00 93.81 78 PHE A CA 1
ATOM 549 C C . PHE A 1 78 ? 5.349 -5.095 -7.090 1.00 93.81 78 PHE A C 1
ATOM 551 O O . PHE A 1 78 ? 6.311 -5.275 -6.346 1.00 93.81 78 PHE A O 1
ATOM 558 N N . LEU A 1 79 ? 4.098 -5.002 -6.647 1.00 94.81 79 LEU A N 1
ATOM 559 C CA . LEU A 1 79 ? 3.721 -5.203 -5.253 1.00 94.81 79 LEU A CA 1
ATOM 560 C C . LEU A 1 79 ? 3.497 -6.690 -4.991 1.00 94.81 79 LEU A C 1
ATOM 562 O O . LEU A 1 79 ? 2.760 -7.354 -5.722 1.00 94.81 79 LEU A O 1
ATOM 566 N N . ILE A 1 80 ? 4.113 -7.200 -3.932 1.00 94.81 80 ILE A N 1
ATOM 567 C CA . ILE A 1 80 ? 4.039 -8.602 -3.530 1.00 94.81 80 ILE A CA 1
ATOM 568 C C . ILE A 1 80 ? 3.342 -8.660 -2.180 1.00 94.81 80 ILE A C 1
ATOM 570 O O . ILE A 1 80 ? 3.908 -8.285 -1.156 1.00 94.81 80 ILE A O 1
ATOM 574 N N . PHE A 1 81 ? 2.094 -9.115 -2.190 1.00 93.69 81 PHE A N 1
ATOM 575 C CA . PHE A 1 81 ? 1.264 -9.220 -0.997 1.00 93.69 81 PHE A CA 1
ATOM 576 C C . PHE A 1 81 ? 1.578 -10.533 -0.278 1.00 93.69 81 PHE A C 1
ATOM 578 O O . PHE A 1 81 ? 1.341 -11.613 -0.818 1.00 93.69 81 PHE A O 1
ATOM 585 N N . ASN A 1 82 ? 2.100 -10.440 0.944 1.00 93.62 82 ASN A N 1
ATOM 586 C CA . ASN A 1 82 ? 2.443 -11.605 1.767 1.00 93.62 82 ASN A CA 1
ATOM 587 C C . ASN A 1 82 ? 1.258 -12.104 2.605 1.00 93.62 82 ASN A C 1
ATOM 589 O O . ASN A 1 82 ? 1.301 -13.193 3.173 1.00 93.62 82 ASN A O 1
ATOM 593 N N . MET A 1 83 ? 0.209 -11.291 2.707 1.00 93.62 83 MET A N 1
ATOM 594 C CA . MET A 1 83 ? -1.030 -11.568 3.424 1.00 93.62 83 MET A CA 1
ATOM 595 C C . MET A 1 83 ? -2.163 -10.720 2.838 1.00 93.62 83 MET A C 1
ATOM 597 O O . MET A 1 83 ? -1.922 -9.791 2.066 1.00 93.62 83 MET A O 1
ATOM 601 N N . THR A 1 84 ? -3.402 -11.023 3.212 1.00 93.94 84 THR A N 1
ATOM 602 C CA . THR A 1 84 ? -4.562 -10.220 2.811 1.00 93.94 84 THR A CA 1
ATOM 603 C C . THR A 1 84 ? -4.592 -8.900 3.598 1.00 93.94 84 THR A C 1
ATOM 605 O O . THR A 1 84 ? -4.394 -8.930 4.817 1.00 93.94 84 THR A O 1
ATOM 608 N N . PRO A 1 85 ? -4.855 -7.749 2.953 1.00 97.44 85 PRO A N 1
ATOM 609 C CA . PRO A 1 85 ? -5.128 -6.498 3.655 1.00 97.44 85 PRO A CA 1
ATOM 610 C C . PRO A 1 85 ? -6.346 -6.617 4.577 1.00 97.44 85 PRO A C 1
ATOM 612 O O . PRO A 1 85 ? -7.347 -7.244 4.230 1.00 97.44 85 PRO A O 1
ATOM 615 N N . THR A 1 86 ? -6.272 -5.999 5.751 1.00 98.38 86 THR A N 1
ATOM 616 C CA . THR A 1 86 ? -7.398 -5.932 6.702 1.00 98.38 86 THR A CA 1
ATOM 617 C C . THR A 1 86 ? -8.181 -4.636 6.607 1.00 98.38 86 THR A C 1
ATOM 619 O O . THR A 1 86 ? -9.340 -4.580 7.012 1.00 98.38 86 THR A O 1
ATOM 622 N N . HIS A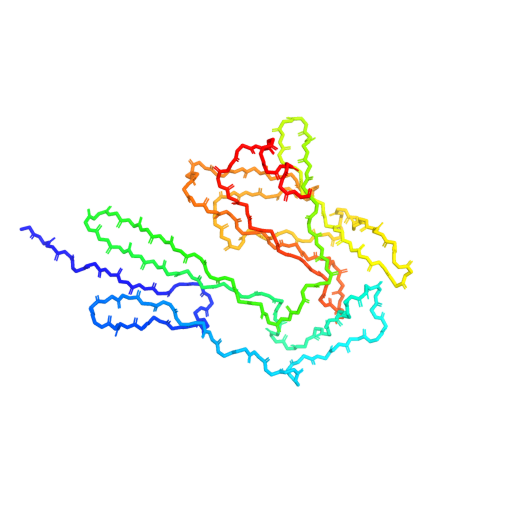 1 87 ? -7.533 -3.609 6.069 1.00 98.69 87 HIS A N 1
ATOM 623 C CA . HIS A 1 87 ? -8.083 -2.292 5.831 1.00 98.69 87 HIS A CA 1
ATOM 624 C C . HIS A 1 87 ? -8.191 -2.038 4.324 1.00 98.69 87 HIS A C 1
ATOM 626 O O . HIS A 1 87 ? -7.671 -2.787 3.493 1.00 98.69 87 HIS A O 1
ATOM 632 N N . PHE A 1 88 ? -8.829 -0.931 3.975 1.00 98.31 88 PHE A N 1
ATOM 633 C CA . PHE A 1 88 ? -8.873 -0.365 2.635 1.00 98.31 88 PHE A CA 1
ATOM 634 C C . PHE A 1 88 ? -8.702 1.153 2.716 1.00 98.31 88 PHE A C 1
ATOM 636 O O . PHE A 1 88 ? -8.857 1.755 3.778 1.00 98.31 88 PHE A O 1
ATOM 643 N N . LEU A 1 89 ? -8.354 1.779 1.593 1.00 98.06 89 LEU A N 1
ATOM 644 C CA . LEU A 1 89 ? -8.197 3.229 1.514 1.00 98.06 89 LEU A CA 1
ATOM 645 C C . LEU A 1 89 ? -9.394 3.843 0.794 1.00 98.06 89 LEU A C 1
ATOM 647 O O . LEU A 1 89 ? -9.658 3.517 -0.362 1.00 98.06 89 LEU A O 1
ATOM 651 N N . ARG A 1 90 ? -10.090 4.754 1.476 1.00 97.44 90 ARG A N 1
ATOM 652 C CA . ARG A 1 90 ? -11.038 5.689 0.861 1.00 97.44 90 ARG A CA 1
ATOM 653 C C . ARG A 1 90 ? -10.256 6.885 0.339 1.00 97.44 90 ARG A C 1
ATOM 655 O O . ARG A 1 90 ? -9.364 7.396 1.021 1.00 97.44 90 ARG A O 1
ATOM 662 N N . LEU A 1 91 ? -10.595 7.339 -0.859 1.00 97.12 91 LEU A N 1
ATOM 663 C CA . LEU A 1 91 ? -10.054 8.561 -1.431 1.00 97.12 91 LEU A CA 1
ATOM 664 C C . LEU A 1 91 ? -11.067 9.695 -1.239 1.00 97.12 91 LEU A C 1
ATOM 666 O O . LEU A 1 91 ? -12.282 9.512 -1.243 1.00 97.12 91 LEU A O 1
ATOM 670 N N . GLY A 1 92 ? -10.577 10.906 -1.067 1.00 96.38 92 GLY A N 1
ATOM 671 C CA . GLY A 1 92 ? -11.403 12.090 -0.911 1.00 96.38 92 GLY A CA 1
ATOM 672 C C . GLY A 1 92 ? -10.722 13.303 -1.508 1.00 96.38 92 GLY A C 1
ATOM 673 O O . GLY A 1 92 ? -9.566 13.252 -1.932 1.00 96.38 92 GLY A O 1
ATOM 674 N N . LYS A 1 93 ? -11.439 14.424 -1.523 1.00 95.69 93 LYS A N 1
ATOM 675 C CA . LYS A 1 93 ? -10.900 15.705 -1.974 1.00 95.69 93 LYS A CA 1
ATOM 676 C C . LYS A 1 93 ? -11.059 16.751 -0.885 1.00 95.69 93 LYS A C 1
ATOM 678 O O . LYS A 1 93 ? -12.178 17.097 -0.516 1.00 95.69 93 LYS A O 1
ATOM 683 N N . VAL A 1 94 ? -9.942 17.302 -0.423 1.00 95.56 94 VAL A N 1
ATOM 684 C CA . VAL A 1 94 ? -9.906 18.381 0.571 1.00 95.56 94 VAL A CA 1
ATOM 685 C C . VAL A 1 94 ? -9.090 19.529 -0.002 1.00 95.56 94 VAL A C 1
ATOM 687 O O . VAL A 1 94 ? -7.926 19.361 -0.350 1.00 95.56 94 VAL A O 1
ATOM 690 N N . GLN A 1 95 ? -9.714 20.703 -0.152 1.00 91.38 95 GLN A N 1
ATOM 691 C CA . GLN A 1 95 ? -9.068 21.903 -0.714 1.00 91.38 95 GLN A CA 1
ATOM 692 C C . GLN A 1 95 ? -8.377 21.650 -2.074 1.00 91.38 95 GLN A C 1
ATOM 694 O O . GLN A 1 95 ? -7.314 22.195 -2.362 1.00 91.38 95 GLN A O 1
ATOM 699 N N . GLY A 1 96 ? -8.968 20.786 -2.908 1.00 90.25 96 GLY A N 1
ATOM 700 C CA . GLY A 1 96 ? -8.426 20.418 -4.222 1.00 90.25 96 GLY A CA 1
ATOM 701 C C . GLY A 1 96 ? -7.275 19.405 -4.195 1.00 90.25 96 GLY A C 1
ATOM 702 O O . GLY A 1 96 ? -6.766 19.056 -5.255 1.00 90.25 96 GLY A O 1
ATOM 703 N N . LYS A 1 97 ? -6.875 18.914 -3.017 1.00 92.56 97 LYS A N 1
ATOM 704 C CA . LYS A 1 97 ? -5.868 17.860 -2.848 1.00 92.56 97 LYS A CA 1
ATOM 705 C C . LYS A 1 97 ? -6.530 16.509 -2.610 1.00 92.56 97 LYS A C 1
ATOM 707 O O . LYS A 1 97 ? -7.639 16.448 -2.077 1.00 92.56 97 LYS A O 1
ATOM 712 N N . LEU A 1 98 ? -5.829 15.443 -2.988 1.00 96.31 98 LEU A N 1
ATOM 713 C CA . LEU A 1 98 ? -6.251 14.076 -2.709 1.00 96.31 98 LEU A CA 1
ATOM 714 C C . LEU A 1 98 ? -6.034 13.767 -1.224 1.00 96.31 98 LEU A C 1
ATOM 716 O O . LEU A 1 98 ? -4.927 13.904 -0.706 1.00 96.31 98 LEU A O 1
ATOM 720 N N . GLN A 1 99 ? -7.100 13.346 -0.564 1.00 97.81 99 GLN A N 1
ATOM 721 C CA . GLN A 1 99 ? -7.115 12.871 0.811 1.00 97.81 99 GLN A CA 1
ATOM 722 C C . GLN A 1 99 ? -7.214 11.346 0.792 1.00 97.81 99 GLN A C 1
ATOM 724 O O . GLN A 1 99 ? -8.059 10.799 0.089 1.00 97.81 99 GLN A O 1
ATOM 729 N N . LEU A 1 100 ? -6.370 10.669 1.559 1.00 98.31 100 LEU A N 1
ATOM 730 C CA . LEU A 1 100 ? -6.433 9.233 1.806 1.00 98.31 100 LEU A CA 1
ATOM 731 C C . LEU A 1 100 ? -6.937 9.015 3.233 1.00 98.31 100 LEU A C 1
ATOM 733 O O . LEU A 1 100 ? -6.480 9.687 4.158 1.00 98.31 100 LEU A O 1
ATOM 737 N N . SER A 1 101 ? -7.870 8.088 3.418 1.00 98.38 101 SER A N 1
ATOM 738 C CA . SER A 1 101 ? -8.366 7.683 4.735 1.00 98.38 101 SER A CA 1
ATOM 739 C C . SER A 1 101 ? -8.283 6.171 4.853 1.00 98.38 101 SER A C 1
ATOM 741 O O . SER A 1 101 ? -8.816 5.456 4.003 1.00 98.38 101 SER A O 1
ATOM 743 N N . LEU A 1 102 ? -7.588 5.688 5.883 1.00 98.81 102 LEU A N 1
ATOM 744 C CA . LEU A 1 102 ? -7.510 4.264 6.183 1.00 98.81 102 LEU A CA 1
ATOM 745 C C . LEU A 1 102 ? -8.787 3.841 6.905 1.00 98.81 102 LEU A C 1
ATOM 747 O O . LEU A 1 102 ? -9.086 4.349 7.983 1.00 98.81 102 LEU A O 1
ATOM 751 N N . CYS A 1 103 ? -9.527 2.918 6.302 1.00 98.62 103 CYS A N 1
ATOM 752 C CA . CYS A 1 103 ? -10.792 2.418 6.819 1.00 98.62 103 CYS A CA 1
ATOM 753 C C . CYS A 1 103 ? -10.764 0.896 6.951 1.00 98.62 103 CYS A C 1
ATOM 755 O O . CYS A 1 103 ? -9.991 0.210 6.283 1.00 98.62 103 CYS A O 1
ATOM 757 N N . PHE A 1 104 ? -11.639 0.348 7.783 1.00 98.69 104 PHE A N 1
ATOM 758 C CA . PHE A 1 104 ? -11.863 -1.090 7.889 1.00 98.69 104 PHE A CA 1
ATOM 759 C C . PHE A 1 104 ? -13.329 -1.397 8.152 1.00 98.69 104 PHE A C 1
ATOM 761 O O . PHE A 1 104 ? -14.085 -0.537 8.592 1.00 98.69 104 PHE A O 1
ATOM 768 N N . ILE A 1 105 ? -13.714 -2.648 7.906 1.00 98.50 105 ILE A N 1
ATOM 769 C CA . ILE A 1 105 ? -14.991 -3.189 8.370 1.00 98.50 105 ILE A CA 1
ATOM 770 C C . ILE A 1 105 ? -14.740 -3.937 9.677 1.00 98.50 105 ILE A C 1
ATOM 772 O O . ILE A 1 105 ? -13.934 -4.875 9.714 1.00 98.50 105 ILE A O 1
ATOM 776 N N . ASN A 1 106 ? -15.399 -3.508 10.751 1.00 97.88 106 ASN A N 1
ATOM 777 C CA . ASN A 1 106 ? -15.301 -4.148 12.059 1.00 97.88 106 ASN A CA 1
ATOM 778 C C . ASN A 1 106 ? -16.108 -5.462 12.109 1.00 97.88 106 ASN A C 1
ATOM 780 O O . ASN A 1 106 ? -16.876 -5.777 11.203 1.00 97.88 106 ASN A O 1
ATOM 784 N N . LYS A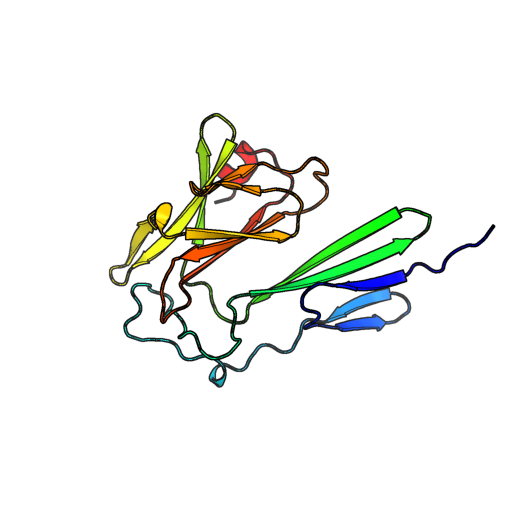 1 107 ? -15.994 -6.233 13.195 1.00 95.50 107 LYS A N 1
ATOM 785 C CA . LYS A 1 107 ? -16.730 -7.506 13.370 1.00 95.50 107 LYS A CA 1
ATOM 786 C C . LYS A 1 107 ? -18.263 -7.408 13.348 1.00 95.50 107 LYS A C 1
ATOM 788 O O . LYS A 1 107 ? -18.918 -8.443 13.280 1.00 95.50 107 LYS A O 1
ATOM 793 N N . ASN A 1 108 ? -18.820 -6.203 13.412 1.00 97.00 108 ASN A N 1
ATOM 794 C CA . ASN A 1 108 ? -20.255 -5.937 13.338 1.00 97.00 108 ASN A CA 1
ATOM 795 C C . ASN A 1 108 ? -20.686 -5.431 11.948 1.00 97.00 108 ASN A C 1
ATOM 797 O O . ASN A 1 108 ? -21.763 -4.853 11.830 1.00 97.00 108 ASN A O 1
ATOM 801 N N . ASP A 1 109 ? -19.845 -5.602 10.921 1.00 96.75 109 ASP A N 1
ATOM 802 C CA . ASP A 1 109 ? -20.064 -5.123 9.550 1.00 96.75 109 ASP A CA 1
ATOM 803 C C . ASP A 1 109 ? -20.222 -3.594 9.429 1.00 96.75 109 ASP A C 1
ATOM 805 O O . ASP A 1 109 ? -20.872 -3.085 8.514 1.00 96.75 109 ASP A O 1
ATOM 809 N N . VAL A 1 110 ? -19.605 -2.836 10.341 1.00 98.06 110 VAL A N 1
ATOM 810 C CA . VAL A 1 110 ? -19.593 -1.367 10.307 1.00 98.06 110 VAL A CA 1
ATOM 811 C C . VAL A 1 110 ? -18.252 -0.866 9.779 1.00 98.06 110 VAL A C 1
ATOM 813 O O . VAL A 1 110 ? -17.197 -1.308 10.235 1.00 98.06 110 VAL A O 1
ATOM 816 N N . GLU A 1 111 ? -18.302 0.069 8.826 1.00 98.19 111 GLU A N 1
ATOM 817 C CA . GLU A 1 111 ? -17.124 0.794 8.345 1.00 98.19 111 GLU A CA 1
ATOM 818 C C . GLU A 1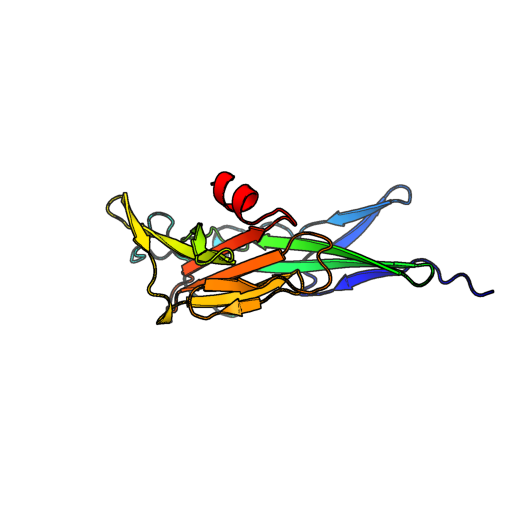 111 ? -16.671 1.831 9.379 1.00 98.19 111 GLU A C 1
ATOM 820 O O . GLU A 1 111 ? -17.447 2.694 9.793 1.00 98.19 111 GLU A O 1
ATOM 825 N N . GLU A 1 112 ? -15.401 1.761 9.762 1.00 98.44 112 GLU A N 1
ATOM 826 C CA . GLU A 1 112 ? -14.746 2.702 10.665 1.00 98.44 112 GLU A CA 1
ATOM 827 C C . GLU A 1 112 ? -13.487 3.269 10.007 1.00 98.44 112 GLU A C 1
ATOM 829 O O . GLU A 1 112 ? -12.783 2.570 9.275 1.00 98.44 112 GLU A O 1
ATOM 834 N N . ALA A 1 113 ? -13.198 4.541 10.284 1.00 98.38 113 ALA A N 1
ATOM 835 C CA . ALA A 1 113 ? -11.942 5.177 9.911 1.00 98.38 113 ALA A CA 1
ATOM 836 C C . ALA A 1 113 ? -10.947 5.069 11.071 1.00 98.38 113 ALA A C 1
ATOM 838 O O . ALA A 1 113 ? -11.314 5.262 12.230 1.00 98.38 113 ALA A O 1
ATOM 839 N N . VAL A 1 114 ? -9.689 4.780 10.751 1.00 98.69 114 VAL A N 1
ATOM 840 C CA . VAL A 1 114 ? -8.586 4.797 11.716 1.00 98.69 114 VAL A CA 1
ATOM 841 C C . VAL A 1 114 ? -8.252 6.250 12.065 1.00 98.69 114 VAL A C 1
ATOM 843 O O . VAL A 1 114 ? -8.284 7.119 11.188 1.00 98.69 114 VAL A O 1
ATOM 846 N N . ASP A 1 115 ? -7.934 6.522 13.334 1.00 98.19 115 ASP A N 1
ATOM 847 C CA . ASP A 1 115 ? -7.442 7.839 13.747 1.00 98.19 115 ASP A CA 1
ATOM 848 C C . ASP A 1 115 ? -6.145 8.154 12.981 1.00 98.19 115 ASP A C 1
ATOM 850 O O . ASP A 1 115 ? -5.216 7.343 13.014 1.00 98.19 115 ASP A O 1
ATOM 854 N N . PRO A 1 116 ? -6.037 9.307 12.294 1.00 98.06 116 PRO A N 1
ATOM 855 C CA . PRO A 1 116 ? -4.818 9.675 11.589 1.00 98.06 116 PRO A CA 1
ATOM 856 C C . PRO A 1 116 ? -3.548 9.609 12.439 1.00 98.06 116 PRO A C 1
ATOM 858 O O . PRO A 1 116 ? -2.487 9.333 11.888 1.00 98.06 116 PRO A O 1
ATOM 861 N N . ALA A 1 117 ? -3.626 9.835 13.753 1.00 98.06 117 ALA A N 1
ATOM 862 C CA . ALA A 1 117 ? -2.475 9.744 14.652 1.00 98.06 117 ALA A CA 1
ATOM 863 C C . ALA A 1 117 ? -1.904 8.320 14.780 1.00 98.06 117 ALA A C 1
ATOM 865 O O . ALA A 1 117 ? -0.726 8.172 15.102 1.00 98.06 117 ALA A O 1
ATOM 866 N N . ASP A 1 118 ? -2.705 7.297 14.481 1.00 98.50 118 ASP A N 1
ATOM 867 C CA . ASP A 1 118 ? -2.320 5.890 14.585 1.00 98.50 118 ASP A CA 1
ATOM 868 C C . ASP A 1 118 ? -1.856 5.299 13.243 1.00 98.50 118 ASP A C 1
ATOM 870 O O . ASP A 1 118 ? -1.525 4.114 13.181 1.00 98.50 118 ASP A O 1
ATOM 874 N N . ILE A 1 119 ? -1.802 6.090 12.164 1.00 98.75 119 ILE A N 1
ATOM 875 C CA . ILE A 1 119 ? -1.452 5.609 10.820 1.00 98.75 119 ILE A CA 1
ATOM 876 C C . ILE A 1 119 ? 0.002 5.936 10.475 1.00 98.75 119 ILE A C 1
ATOM 878 O O . ILE A 1 119 ? 0.423 7.090 10.481 1.00 98.75 119 ILE A O 1
ATOM 882 N N . GLU A 1 120 ? 0.755 4.927 10.060 1.00 98.38 120 GLU A N 1
ATOM 883 C CA . GLU A 1 120 ? 2.030 5.098 9.378 1.00 98.38 120 GLU A CA 1
ATOM 884 C C . GLU A 1 120 ? 1.826 5.016 7.861 1.00 98.38 120 GLU A C 1
ATOM 886 O O . GLU A 1 120 ? 1.329 4.019 7.328 1.00 98.38 120 GLU A O 1
ATOM 891 N N . TRP A 1 121 ? 2.224 6.075 7.156 1.00 98.44 121 TRP A N 1
ATOM 892 C CA . TRP A 1 121 ? 2.173 6.149 5.698 1.00 98.44 121 TRP A CA 1
ATOM 893 C C . TRP A 1 121 ? 3.548 5.875 5.097 1.00 98.44 121 TRP A C 1
ATOM 895 O O . TRP A 1 121 ? 4.552 6.452 5.508 1.00 98.44 121 TRP A O 1
ATOM 905 N N . THR A 1 122 ? 3.606 5.041 4.062 1.00 97.69 122 THR A N 1
ATOM 906 C CA . THR A 1 122 ? 4.834 4.785 3.301 1.00 97.69 122 THR A CA 1
ATOM 907 C C . THR A 1 122 ? 4.547 4.831 1.808 1.00 97.69 122 THR A C 1
ATOM 909 O O . THR A 1 122 ? 3.673 4.128 1.304 1.00 97.69 122 THR A O 1
ATOM 912 N N . VAL A 1 123 ? 5.310 5.632 1.067 1.00 95.69 123 VAL A N 1
ATOM 913 C CA . VAL A 1 123 ? 5.299 5.591 -0.401 1.00 95.69 123 VAL A CA 1
ATOM 914 C C . VAL A 1 123 ? 6.216 4.453 -0.838 1.00 95.69 123 VAL A C 1
ATOM 916 O O . VAL A 1 123 ? 7.433 4.555 -0.721 1.00 95.69 123 VAL A O 1
ATOM 919 N N . LEU A 1 124 ? 5.625 3.355 -1.312 1.00 94.62 124 LEU A N 1
ATOM 920 C CA . LEU A 1 124 ? 6.358 2.181 -1.792 1.00 94.62 124 LEU A CA 1
ATOM 921 C C . LEU A 1 124 ? 6.974 2.439 -3.172 1.00 94.62 124 LEU A C 1
ATOM 923 O O . LEU A 1 124 ? 8.099 2.030 -3.440 1.00 94.62 124 LEU A O 1
ATOM 927 N N . ALA A 1 125 ? 6.233 3.121 -4.050 1.00 92.44 125 ALA A N 1
ATOM 928 C CA . ALA A 1 125 ? 6.692 3.525 -5.376 1.00 92.44 125 ALA A CA 1
ATOM 929 C C . ALA A 1 125 ? 6.091 4.861 -5.802 1.00 92.44 125 ALA A C 1
ATOM 931 O O . ALA A 1 125 ? 5.008 5.248 -5.357 1.00 92.44 125 ALA A O 1
ATOM 932 N N . GLY A 1 126 ? 6.788 5.525 -6.721 1.00 90.06 126 GLY A N 1
ATOM 933 C CA . GLY A 1 126 ? 6.527 6.906 -7.102 1.00 90.06 126 GLY A CA 1
ATOM 934 C C . GLY A 1 126 ? 7.384 7.873 -6.288 1.00 90.06 126 GLY A C 1
ATOM 935 O O . GLY A 1 126 ? 8.240 7.477 -5.503 1.00 90.06 126 GLY A O 1
ATOM 936 N N . ASN A 1 127 ? 7.172 9.162 -6.510 1.00 86.56 127 ASN A N 1
ATOM 937 C CA . ASN A 1 127 ? 7.977 10.251 -5.947 1.00 86.56 127 ASN A CA 1
ATOM 938 C C . ASN A 1 127 ? 7.129 11.281 -5.181 1.00 86.56 127 ASN A C 1
ATOM 940 O O . ASN A 1 127 ? 7.576 12.407 -4.962 1.00 86.56 127 ASN A O 1
ATOM 944 N N . GLY A 1 128 ? 5.890 10.922 -4.839 1.00 90.94 128 GLY A N 1
ATOM 945 C CA . GLY A 1 128 ? 5.020 11.743 -4.005 1.00 90.94 128 GLY A CA 1
ATOM 946 C C . GLY A 1 128 ? 5.323 11.601 -2.516 1.00 90.94 128 GLY A C 1
ATOM 947 O O . GLY A 1 128 ? 6.241 10.894 -2.103 1.00 90.94 128 GLY A O 1
ATOM 948 N N . SER A 1 129 ? 4.506 12.257 -1.705 1.00 94.75 129 SER A N 1
ATOM 949 C CA . SER A 1 129 ? 4.506 12.140 -0.250 1.00 94.75 129 SER A CA 1
ATOM 950 C C . SER A 1 129 ? 3.079 12.152 0.291 1.00 94.75 129 SER A C 1
ATOM 952 O O . SER A 1 129 ? 2.145 12.586 -0.386 1.00 94.75 129 SER A O 1
ATOM 954 N N . VAL A 1 130 ? 2.906 11.658 1.515 1.00 97.56 130 VAL A N 1
ATOM 955 C CA . VAL A 1 130 ? 1.630 11.663 2.238 1.00 97.56 130 VAL A CA 1
ATOM 956 C C . VAL A 1 130 ? 1.872 12.307 3.599 1.00 97.56 130 VAL A C 1
ATOM 958 O O . VAL A 1 130 ? 2.859 11.979 4.256 1.00 97.56 130 VAL A O 1
ATOM 961 N N . SER A 1 131 ? 1.030 13.264 3.996 1.00 97.44 131 SER A N 1
ATOM 962 C CA . SER A 1 131 ? 1.087 13.839 5.349 1.00 97.44 131 SER A CA 1
ATOM 963 C C . SER A 1 131 ? 0.539 12.861 6.393 1.00 97.44 131 SER A C 1
ATOM 965 O O . SER A 1 131 ? -0.116 11.885 6.036 1.00 97.44 131 SER A O 1
ATOM 967 N N . GLN A 1 132 ? 0.742 13.140 7.685 1.00 97.19 132 GLN A N 1
ATOM 968 C CA . GLN A 1 132 ? 0.169 12.324 8.766 1.00 97.19 132 GLN A CA 1
ATOM 969 C C . GLN A 1 132 ? -1.358 12.208 8.643 1.00 97.19 132 GLN A C 1
ATOM 971 O O . GLN A 1 132 ? -1.937 11.141 8.817 1.00 97.19 132 GLN A O 1
ATOM 976 N N . GLU A 1 133 ? -2.004 13.305 8.251 1.00 96.94 133 GLU A N 1
ATOM 977 C CA . GLU A 1 133 ? -3.447 13.393 8.049 1.00 96.94 133 GLU A CA 1
ATOM 978 C C . GLU A 1 133 ? -3.920 12.654 6.795 1.00 96.94 133 GLU A C 1
ATOM 980 O O . GLU A 1 133 ? -5.120 12.616 6.567 1.00 96.94 133 GLU A O 1
ATOM 985 N N . GLY A 1 134 ? -3.025 12.097 5.971 1.00 97.75 134 GLY A N 1
ATOM 986 C CA . GLY A 1 134 ? -3.364 11.375 4.744 1.00 97.75 134 GLY A CA 1
ATOM 987 C C . GLY A 1 134 ? -3.463 12.252 3.490 1.00 97.75 134 GLY A C 1
ATOM 988 O O . GLY A 1 134 ? -3.973 11.796 2.467 1.00 97.75 134 GLY A O 1
ATOM 989 N N . LEU A 1 135 ? -2.994 13.506 3.514 1.00 97.56 135 LEU A N 1
ATOM 990 C CA . LEU A 1 135 ? -2.987 14.351 2.314 1.00 97.56 135 LEU A CA 1
ATOM 991 C C . LEU A 1 135 ? -1.852 13.945 1.375 1.00 97.56 135 LEU A C 1
ATOM 993 O O . LEU A 1 135 ? -0.675 14.116 1.699 1.00 97.56 135 LEU A O 1
ATOM 997 N N . TYR A 1 136 ? -2.203 13.463 0.185 1.00 95.88 136 TYR A N 1
ATOM 998 C CA . TYR A 1 136 ? -1.231 13.096 -0.837 1.00 95.88 136 TYR A CA 1
ATOM 999 C C . TYR A 1 136 ? -0.785 14.321 -1.642 1.00 95.88 136 TYR A C 1
ATOM 1001 O O . TYR A 1 136 ? -1.595 15.083 -2.179 1.00 95.88 136 TYR A O 1
ATOM 1009 N N . THR A 1 137 ? 0.531 14.486 -1.750 1.00 93.31 137 THR A N 1
ATOM 1010 C CA . THR A 1 137 ? 1.181 15.481 -2.603 1.00 93.31 137 THR A CA 1
ATOM 1011 C C . THR A 1 137 ? 1.999 14.747 -3.665 1.00 93.31 137 THR A C 1
ATOM 1013 O O . THR A 1 137 ? 2.976 14.081 -3.316 1.00 93.31 137 THR A O 1
ATOM 1016 N N . PRO A 1 138 ? 1.631 14.831 -4.956 1.00 89.44 138 PRO A N 1
ATOM 1017 C CA . PRO A 1 138 ? 2.399 14.184 -6.012 1.00 89.44 138 PRO A CA 1
ATOM 1018 C C . PRO A 1 138 ? 3.775 14.840 -6.178 1.00 89.44 138 PRO A C 1
ATOM 1020 O O . PRO A 1 138 ? 3.940 16.040 -5.943 1.00 89.44 138 PRO A O 1
ATOM 1023 N N . GLY A 1 139 ? 4.760 14.049 -6.603 1.00 86.31 139 GLY A N 1
ATOM 1024 C CA . GLY A 1 139 ? 6.080 14.556 -6.965 1.00 86.31 139 GLY A CA 1
ATOM 1025 C C . GLY A 1 139 ? 6.078 15.271 -8.318 1.00 86.31 139 GLY A C 1
ATOM 1026 O O . GLY A 1 139 ? 5.055 15.397 -8.990 1.00 86.31 139 GLY A O 1
ATOM 1027 N N . THR A 1 140 ? 7.244 15.759 -8.737 1.00 81.50 140 THR A N 1
ATOM 1028 C CA . THR A 1 140 ? 7.387 16.549 -9.974 1.00 81.50 140 THR A CA 1
ATOM 1029 C C . THR A 1 140 ? 7.471 15.703 -11.245 1.00 81.50 140 THR A C 1
ATOM 1031 O O . THR A 1 140 ? 7.119 16.189 -12.319 1.00 81.50 140 THR A O 1
ATOM 1034 N N . ASP A 1 141 ? 7.906 14.445 -11.147 1.00 76.31 141 ASP A N 1
ATOM 1035 C CA . ASP A 1 141 ? 7.886 13.491 -12.261 1.00 76.31 141 ASP A CA 1
ATOM 1036 C C . ASP A 1 141 ? 6.623 12.629 -12.168 1.00 76.31 141 ASP A C 1
ATOM 1038 O O . ASP A 1 141 ? 6.598 11.623 -11.465 1.00 76.31 141 ASP A O 1
ATOM 1042 N N . LEU A 1 142 ? 5.552 13.068 -12.835 1.00 64.75 142 LEU A N 1
ATOM 1043 C CA . LEU A 1 142 ? 4.217 12.451 -12.798 1.00 64.75 142 LEU A CA 1
ATOM 1044 C C . LEU A 1 142 ? 4.102 11.185 -13.671 1.00 64.75 142 LEU A C 1
ATOM 1046 O O . LEU A 1 142 ? 3.013 10.823 -14.122 1.00 64.75 142 LEU A O 1
ATOM 1050 N N . ARG A 1 143 ? 5.221 10.532 -13.993 1.00 68.50 143 ARG A N 1
ATOM 1051 C CA . ARG A 1 143 ? 5.235 9.355 -14.865 1.00 68.50 143 ARG A CA 1
ATOM 1052 C C . ARG A 1 143 ? 4.950 8.096 -14.050 1.00 68.50 143 ARG A C 1
ATOM 1054 O O . ARG A 1 143 ? 5.761 7.678 -13.233 1.00 68.50 143 ARG A O 1
ATOM 1061 N N . GLY A 1 144 ? 3.818 7.459 -14.339 1.00 82.38 144 GLY A N 1
ATOM 1062 C CA . GLY A 1 144 ? 3.440 6.168 -13.762 1.00 82.38 144 GLY A CA 1
ATOM 1063 C C . GLY A 1 144 ? 2.548 6.276 -12.527 1.00 82.38 144 GLY A C 1
ATOM 1064 O O . GLY A 1 144 ? 2.040 7.344 -12.194 1.00 82.38 144 GLY A O 1
ATOM 1065 N N . CYS A 1 145 ? 2.309 5.135 -11.885 1.00 90.38 145 CYS A N 1
ATOM 1066 C CA . CYS A 1 145 ? 1.481 5.055 -10.686 1.00 90.38 145 CYS A CA 1
ATOM 1067 C C . CYS A 1 145 ? 2.306 5.329 -9.421 1.00 90.38 145 CYS A C 1
ATOM 1069 O O . CYS A 1 145 ? 3.484 4.977 -9.360 1.00 90.38 145 CYS A O 1
ATOM 1071 N N . SER A 1 146 ? 1.667 5.868 -8.382 1.00 92.88 146 SER A N 1
ATOM 1072 C CA . SER A 1 146 ? 2.207 5.848 -7.016 1.00 92.88 146 SER A CA 1
ATOM 1073 C C . SER A 1 146 ? 1.584 4.708 -6.220 1.00 92.88 146 SER A C 1
ATOM 1075 O O . SER A 1 146 ? 0.372 4.525 -6.270 1.00 92.88 146 SER A O 1
ATOM 1077 N N . ALA A 1 147 ? 2.388 3.954 -5.476 1.00 95.50 147 ALA A N 1
ATOM 1078 C CA . ALA A 1 147 ? 1.903 2.931 -4.555 1.00 95.50 147 ALA A CA 1
ATOM 1079 C C . ALA A 1 147 ? 2.125 3.399 -3.118 1.00 95.50 147 ALA A C 1
ATOM 1081 O O . ALA A 1 147 ? 3.244 3.756 -2.750 1.00 95.50 147 ALA A O 1
ATOM 1082 N N . ILE A 1 148 ? 1.065 3.406 -2.318 1.00 97.62 148 ILE A N 1
ATOM 1083 C CA . ILE A 1 148 ? 1.064 3.951 -0.960 1.00 97.62 148 ILE A CA 1
ATOM 1084 C C . ILE A 1 148 ? 0.568 2.869 -0.015 1.00 97.62 148 ILE A C 1
ATOM 1086 O O . ILE A 1 148 ? -0.552 2.389 -0.167 1.00 97.62 148 ILE A O 1
ATOM 1090 N N . LEU A 1 149 ? 1.405 2.506 0.948 1.00 98.62 149 LEU A N 1
ATOM 1091 C CA . LEU A 1 149 ? 1.077 1.653 2.080 1.00 98.62 149 LEU A CA 1
ATOM 1092 C C . LEU A 1 149 ? 0.608 2.523 3.246 1.00 98.62 149 LEU A C 1
ATOM 1094 O O . LEU A 1 149 ? 1.215 3.550 3.547 1.00 98.62 149 LEU A O 1
ATOM 1098 N N . ALA A 1 150 ? -0.451 2.073 3.903 1.00 98.81 150 ALA A N 1
ATOM 1099 C CA . ALA A 1 150 ? -0.927 2.602 5.167 1.00 98.81 150 ALA A CA 1
ATOM 1100 C C . ALA A 1 150 ? -0.974 1.460 6.179 1.00 98.81 150 ALA A C 1
ATOM 1102 O O . ALA A 1 150 ? -1.554 0.409 5.888 1.00 98.81 150 ALA A O 1
ATOM 1103 N N . VAL A 1 151 ? -0.369 1.658 7.345 1.00 98.75 151 VAL A N 1
ATOM 1104 C CA . VAL A 1 151 ? -0.360 0.692 8.447 1.00 98.75 151 VAL A CA 1
ATOM 1105 C C . VAL A 1 151 ? -0.938 1.368 9.679 1.00 98.75 151 VAL A C 1
ATOM 1107 O O . VAL A 1 151 ? -0.450 2.412 10.090 1.00 98.75 151 VAL A O 1
ATOM 1110 N N . GLU A 1 152 ? -1.964 0.778 10.279 1.00 98.75 152 GLU A N 1
ATOM 1111 C CA . GLU A 1 152 ? -2.411 1.176 11.610 1.00 98.75 152 GLU A CA 1
ATOM 1112 C C . GLU A 1 152 ? -1.475 0.583 12.671 1.00 98.75 152 GLU A C 1
ATOM 1114 O O . GLU A 1 152 ? -1.078 -0.588 12.620 1.00 98.75 152 GLU A O 1
ATOM 1119 N N . SER A 1 153 ? -1.141 1.408 13.655 1.00 97.81 153 SER A N 1
ATOM 1120 C CA . SER A 1 153 ? -0.269 1.077 14.770 1.00 97.81 153 SER A CA 1
ATOM 1121 C C . SER A 1 153 ? -0.882 -0.004 15.660 1.00 97.81 153 SER A C 1
ATOM 1123 O O . SER A 1 153 ? -1.827 0.223 16.406 1.00 97.81 153 SER A O 1
ATOM 1125 N N . ASP A 1 154 ? -0.290 -1.194 15.632 1.00 97.88 154 ASP A N 1
ATOM 1126 C CA . ASP A 1 154 ? -0.580 -2.278 16.572 1.00 97.88 154 ASP A CA 1
ATOM 1127 C C . ASP A 1 154 ? 0.702 -3.088 16.814 1.00 97.88 154 ASP A C 1
ATOM 1129 O O . ASP A 1 154 ? 1.451 -3.404 15.886 1.00 97.88 154 ASP A O 1
ATOM 1133 N N . ASN A 1 155 ? 1.000 -3.417 18.072 1.00 95.69 155 ASN A N 1
ATOM 1134 C CA . ASN A 1 155 ? 2.248 -4.101 18.438 1.00 95.69 155 ASN A CA 1
ATOM 1135 C C . ASN A 1 155 ? 2.242 -5.606 18.125 1.00 95.69 155 ASN A C 1
ATOM 1137 O O . ASN A 1 155 ? 3.291 -6.245 18.150 1.00 95.69 155 ASN A O 1
ATOM 1141 N N . ARG A 1 156 ? 1.074 -6.185 17.855 1.00 96.94 156 ARG A N 1
ATOM 1142 C CA . ARG A 1 156 ? 0.851 -7.625 17.714 1.00 96.94 156 ARG A CA 1
ATOM 1143 C C . ARG A 1 156 ? 0.366 -8.013 16.323 1.00 96.94 156 ARG A C 1
ATOM 1145 O O . ARG A 1 156 ? 0.671 -9.119 15.892 1.00 96.94 156 ARG A O 1
ATOM 1152 N N . ARG A 1 157 ? -0.387 -7.163 15.629 1.00 97.88 157 ARG A N 1
ATOM 1153 C CA . ARG A 1 157 ? -1.112 -7.503 14.396 1.00 97.88 157 ARG A CA 1
ATOM 1154 C C . ARG A 1 157 ? -0.748 -6.580 13.247 1.00 97.88 157 ARG A C 1
ATOM 1156 O O . ARG A 1 157 ? -0.462 -5.405 13.444 1.00 97.88 157 ARG A O 1
ATOM 1163 N N . TRP A 1 158 ? -0.801 -7.106 12.032 1.00 98.19 158 TRP A N 1
ATOM 1164 C CA . TRP A 1 158 ? -0.736 -6.301 10.819 1.00 98.19 158 TRP A CA 1
ATOM 1165 C C . TRP A 1 158 ? -2.122 -5.773 10.442 1.00 98.19 158 TRP A C 1
ATOM 1167 O O . TRP A 1 158 ? -2.951 -6.492 9.876 1.00 98.19 158 TRP A O 1
ATOM 1177 N N . TYR A 1 159 ? -2.349 -4.490 10.718 1.00 98.69 159 TYR A N 1
ATOM 1178 C CA . TYR A 1 159 ? -3.500 -3.728 10.247 1.00 98.69 159 TYR A CA 1
ATOM 1179 C C . TYR A 1 159 ? -3.070 -2.772 9.140 1.00 98.69 159 TYR A C 1
ATOM 1181 O O . TYR A 1 159 ? -2.254 -1.893 9.386 1.00 98.69 159 TYR A O 1
ATOM 1189 N N . TRP A 1 160 ? -3.521 -2.990 7.903 1.00 98.75 160 TRP A N 1
ATOM 1190 C CA . TRP A 1 160 ? -2.922 -2.292 6.762 1.00 98.75 160 TRP A CA 1
ATOM 1191 C C . TRP A 1 160 ? -3.753 -2.342 5.478 1.00 98.75 160 TRP A C 1
ATOM 1193 O O . TRP A 1 160 ? -4.618 -3.210 5.314 1.00 98.75 160 TRP A O 1
ATOM 1203 N N . ALA A 1 161 ? -3.423 -1.435 4.555 1.00 98.69 161 ALA A N 1
ATOM 1204 C CA . ALA A 1 161 ? -3.932 -1.368 3.187 1.00 98.69 161 ALA A CA 1
ATOM 1205 C C . ALA A 1 161 ? -2.888 -0.779 2.224 1.00 98.69 161 ALA A C 1
ATOM 1207 O O . ALA A 1 161 ? -1.963 -0.086 2.648 1.00 98.69 161 ALA A O 1
ATOM 1208 N N . VAL A 1 162 ? -3.068 -0.997 0.917 1.00 98.25 162 VAL A N 1
ATOM 1209 C CA . VAL A 1 162 ? -2.295 -0.318 -0.137 1.00 98.25 162 VAL A CA 1
ATOM 1210 C C . VAL A 1 162 ? -3.233 0.309 -1.163 1.00 98.25 162 VAL A C 1
ATOM 1212 O O . VAL A 1 162 ? -4.195 -0.326 -1.588 1.00 98.25 162 VAL A O 1
ATOM 1215 N N . ALA A 1 163 ? -2.919 1.528 -1.602 1.00 95.81 163 ALA A N 1
ATOM 1216 C CA . ALA A 1 163 ? -3.531 2.168 -2.763 1.00 95.81 163 ALA A CA 1
ATOM 1217 C C . ALA A 1 163 ? -2.508 2.297 -3.893 1.00 95.81 163 ALA A C 1
ATOM 1219 O O . ALA A 1 163 ? -1.363 2.689 -3.665 1.00 95.81 163 ALA A O 1
ATOM 1220 N N . VAL A 1 164 ? -2.939 2.009 -5.122 1.00 94.88 164 VAL A N 1
ATOM 1221 C CA . VAL A 1 164 ? -2.181 2.298 -6.343 1.00 94.88 164 VAL A CA 1
ATOM 1222 C C . VAL A 1 164 ? -2.886 3.436 -7.069 1.00 94.88 164 VAL A C 1
ATOM 1224 O O . VAL A 1 164 ? -3.968 3.256 -7.620 1.00 94.88 164 VAL A O 1
ATOM 1227 N N . LEU A 1 165 ? -2.275 4.615 -7.046 1.00 93.19 165 LEU A N 1
ATOM 1228 C CA . LEU A 1 165 ? -2.806 5.835 -7.633 1.00 93.19 165 LEU A CA 1
ATOM 1229 C C . LEU A 1 165 ? -2.259 6.005 -9.055 1.00 93.19 165 LEU A C 1
ATOM 1231 O O . LEU A 1 165 ? -1.058 6.250 -9.206 1.00 93.19 165 LEU A O 1
ATOM 1235 N N . PRO A 1 166 ? -3.089 5.885 -10.105 1.00 91.00 166 PRO A N 1
ATOM 1236 C CA . PRO A 1 166 ? -2.672 6.242 -11.454 1.00 91.00 166 PRO A CA 1
ATOM 1237 C C . PRO A 1 166 ? -2.461 7.763 -11.580 1.00 91.00 166 PRO A C 1
ATOM 1239 O O . PRO A 1 166 ? -2.977 8.526 -10.759 1.00 91.00 166 PRO A O 1
ATOM 1242 N N . PRO A 1 167 ? -1.750 8.233 -12.620 1.00 87.75 167 PRO A N 1
ATOM 1243 C CA . PRO A 1 167 ? -1.499 9.655 -12.853 1.00 87.75 167 PRO A CA 1
ATOM 1244 C C . PRO A 1 167 ? -2.747 10.350 -13.432 1.00 87.75 167 PRO A C 1
ATOM 1246 O O . PRO A 1 167 ? -2.750 10.830 -14.564 1.00 87.75 167 PRO A O 1
ATOM 1249 N N . LEU A 1 168 ? -3.835 10.353 -12.664 1.00 89.12 168 LEU A N 1
ATOM 1250 C CA . LEU A 1 168 ? -5.117 10.967 -12.999 1.00 89.12 168 LEU A CA 1
ATOM 1251 C C . LEU A 1 168 ? -5.349 12.232 -12.168 1.00 89.12 168 LEU A C 1
ATOM 1253 O O . LEU A 1 168 ? -4.740 12.429 -11.114 1.00 89.12 168 LEU A O 1
ATOM 1257 N N . ALA A 1 169 ? -6.255 13.093 -12.636 1.00 89.75 169 ALA A N 1
ATOM 1258 C CA . ALA A 1 169 ? -6.695 14.238 -11.848 1.00 89.75 169 ALA A CA 1
ATOM 1259 C C . ALA A 1 169 ? -7.402 13.772 -10.563 1.00 89.75 169 ALA A C 1
ATOM 1261 O O . ALA A 1 169 ? -8.035 12.718 -10.548 1.00 89.75 169 ALA A O 1
ATOM 1262 N N . VAL A 1 170 ? -7.345 14.583 -9.500 1.00 91.88 170 VAL A N 1
ATOM 1263 C CA . VAL A 1 170 ? -7.950 14.249 -8.193 1.00 91.88 170 VAL A CA 1
ATOM 1264 C C . VAL A 1 170 ? -9.424 13.873 -8.332 1.00 91.88 170 VAL A C 1
ATOM 1266 O O . VAL A 1 170 ? -9.850 12.886 -7.747 1.00 91.88 170 VAL A O 1
ATOM 1269 N N . ASP A 1 171 ? -10.182 14.609 -9.146 1.00 93.44 171 ASP A N 1
ATOM 1270 C CA . ASP A 1 171 ? -11.604 14.326 -9.376 1.00 93.44 171 ASP A CA 1
ATOM 1271 C C . ASP A 1 171 ? -11.811 12.937 -9.984 1.00 93.44 171 ASP A C 1
ATOM 1273 O O . ASP A 1 171 ? -12.618 12.160 -9.493 1.00 93.44 171 ASP A O 1
ATOM 1277 N N . GLN A 1 172 ? -10.992 12.577 -10.973 1.00 92.12 172 GLN A N 1
ATOM 1278 C CA . GLN A 1 172 ? -11.055 11.260 -11.598 1.00 92.12 172 GLN A CA 1
ATOM 1279 C C . GLN A 1 172 ? -10.675 10.147 -10.623 1.00 92.12 172 GLN A C 1
ATOM 1281 O O . GLN A 1 172 ? -11.279 9.087 -10.670 1.00 92.12 172 GLN A O 1
ATOM 1286 N N . LEU A 1 173 ? -9.683 10.366 -9.752 1.00 91.75 173 LEU A N 1
ATOM 1287 C CA . LEU A 1 173 ? -9.312 9.392 -8.722 1.00 91.75 173 LEU A CA 1
ATOM 1288 C C . LEU A 1 173 ? -10.452 9.175 -7.730 1.00 91.75 173 LEU A C 1
ATOM 1290 O O . LEU A 1 173 ? -10.742 8.038 -7.371 1.00 91.75 173 LEU A O 1
ATOM 1294 N N . VAL A 1 174 ? -11.100 10.257 -7.300 1.00 92.19 174 VAL A N 1
ATOM 1295 C CA . VAL A 1 174 ? -12.200 10.180 -6.337 1.00 92.19 174 VAL A CA 1
ATOM 1296 C C . VAL A 1 174 ? -13.422 9.471 -6.926 1.00 92.19 174 VAL A C 1
ATOM 1298 O O . VAL A 1 174 ? -14.128 8.816 -6.169 1.00 92.19 174 VAL A O 1
ATOM 1301 N N . ASP A 1 175 ? -13.627 9.525 -8.241 1.00 91.75 175 ASP A N 1
ATOM 1302 C CA . ASP A 1 175 ? -14.735 8.852 -8.932 1.00 91.75 175 ASP A CA 1
ATOM 1303 C C . ASP A 1 175 ? -14.511 7.336 -9.167 1.00 91.75 175 ASP A C 1
ATOM 1305 O O . ASP A 1 175 ? -15.412 6.653 -9.653 1.00 91.75 175 ASP A O 1
ATOM 1309 N N . LEU A 1 176 ? -13.326 6.785 -8.859 1.00 83.88 176 LEU A N 1
ATOM 1310 C CA . LEU A 1 176 ? -12.988 5.367 -9.105 1.00 83.88 176 LEU A CA 1
ATOM 1311 C C . LEU A 1 176 ? -13.449 4.379 -8.016 1.00 83.88 176 LEU A C 1
ATOM 1313 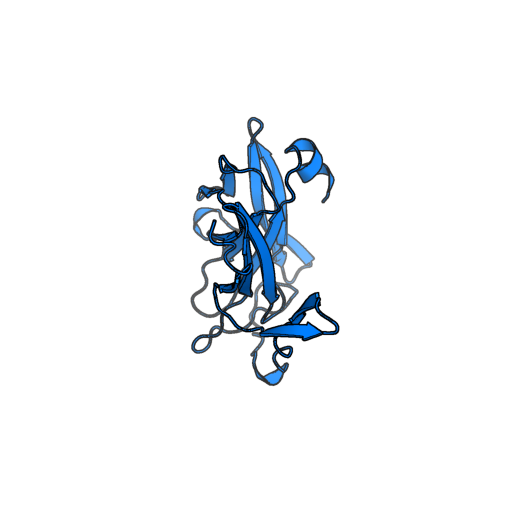O O . LEU A 1 176 ? -13.216 3.178 -8.163 1.00 83.88 176 LEU A O 1
ATOM 1317 N N . GLN A 1 177 ? -14.030 4.860 -6.922 1.00 72.81 177 GLN A N 1
ATOM 1318 C CA . GLN A 1 177 ? -14.213 4.124 -5.657 1.00 72.81 177 GLN A CA 1
ATOM 1319 C C . GLN A 1 177 ? -15.677 3.972 -5.247 1.00 72.81 177 GLN A C 1
ATOM 1321 O O . GLN A 1 177 ? -16.515 4.797 -5.669 1.00 72.81 177 GLN A O 1
#

Radius of gyration: 18.45 Å; chains: 1; bounding box: 50×44×48 Å